Protein AF-A0A918KTM0-F1 (afdb_monomer_lite)

pLDDT: mean 91.76, std 7.94, range [60.59, 96.94]

Foldseek 3Di:
DLWDFCQVPCQVVDDPPDHDDPPGTDIDDDPVNVVVVVVVDDDD

Sequence (44 aa):
MIGTDRTAELDGLLPPDAARADYERIVVISRDTLLRAKKDIPDE

Radius of gyration: 13.65 Å; chains: 1; bounding box: 27×22×34 Å

Organism: NCBI:t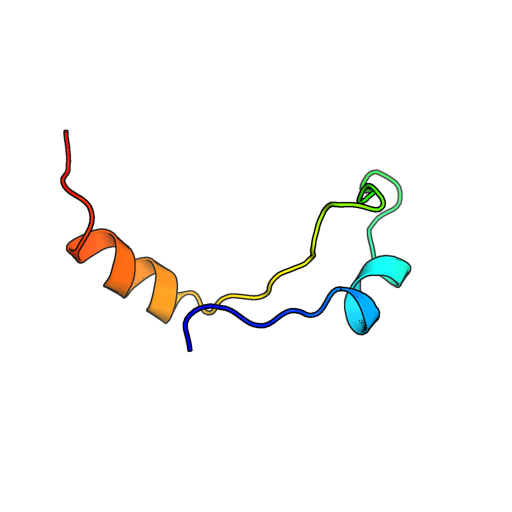xid152141

Secondary structure (DSSP, 8-state):
---EE-HHHHGGG--TT----TT---EE--HHHHHHHGGGS---

Structure (mmCIF, N/CA/C/O backbone):
data_AF-A0A918KTM0-F1
#
_entry.id   AF-A0A918KTM0-F1
#
loop_
_atom_site.group_PDB
_atom_site.id
_atom_site.type_symbol
_atom_site.label_atom_id
_atom_site.label_alt_id
_atom_site.label_comp_id
_atom_site.label_asym_id
_atom_site.label_entity_id
_atom_site.label_seq_id
_atom_site.pdbx_PDB_ins_code
_atom_site.Cartn_x
_atom_site.Cartn_y
_atom_site.Cartn_z
_atom_site.occupancy
_atom_site.B_iso_or_equiv
_atom_site.auth_seq_id
_atom_site.auth_comp_id
_atom_site.auth_asym_id
_atom_site.auth_atom_id
_atom_site.pdbx_PDB_model_num
ATOM 1 N N . MET A 1 1 ? 2.172 -2.436 15.707 1.00 60.59 1 MET A N 1
ATOM 2 C CA . MET A 1 1 ? 2.751 -2.180 14.370 1.00 60.59 1 MET A CA 1
ATOM 3 C C . MET A 1 1 ? 1.947 -1.050 13.745 1.00 60.59 1 MET A C 1
ATOM 5 O O . MET A 1 1 ? 0.735 -1.187 13.686 1.00 60.59 1 MET A O 1
ATOM 9 N N . ILE A 1 2 ? 2.583 0.073 13.399 1.00 72.44 2 ILE A N 1
ATOM 10 C CA . ILE A 1 2 ? 1.916 1.308 12.920 1.00 72.44 2 ILE A CA 1
ATOM 11 C C . ILE A 1 2 ? 1.781 1.311 11.377 1.00 72.44 2 ILE A C 1
ATOM 13 O O . ILE A 1 2 ? 0.946 2.006 10.818 1.00 72.44 2 ILE A O 1
ATOM 17 N N . GLY A 1 3 ? 2.540 0.441 10.705 1.00 84.88 3 GLY A N 1
ATOM 18 C CA . GLY A 1 3 ? 2.561 0.172 9.267 1.00 84.88 3 GLY A CA 1
ATOM 19 C C . GLY A 1 3 ? 3.919 -0.424 8.907 1.00 84.88 3 GLY A C 1
ATOM 20 O O . GLY A 1 3 ? 4.873 -0.272 9.674 1.00 84.88 3 GLY A O 1
ATOM 21 N N . THR A 1 4 ? 4.020 -1.171 7.813 1.00 94.75 4 THR A N 1
ATOM 22 C CA . THR A 1 4 ? 5.298 -1.735 7.357 1.00 94.75 4 THR A CA 1
ATOM 23 C C . THR A 1 4 ? 5.569 -1.316 5.927 1.00 94.75 4 THR A C 1
ATOM 25 O O . THR A 1 4 ? 4.760 -1.587 5.043 1.00 94.75 4 THR A O 1
ATOM 28 N N . ASP A 1 5 ? 6.705 -0.653 5.716 1.00 9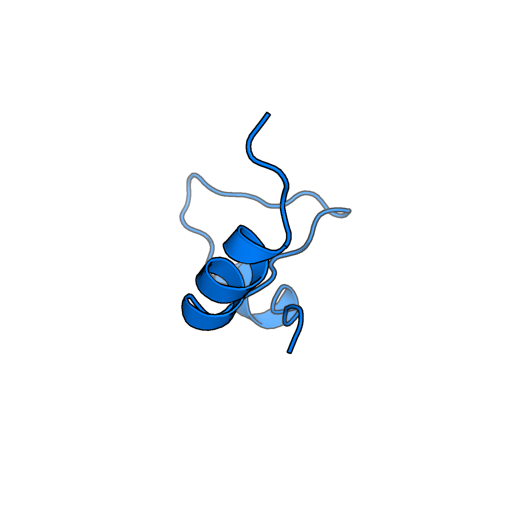5.94 5 ASP A N 1
ATOM 29 C CA . ASP A 1 5 ? 7.191 -0.337 4.377 1.00 95.94 5 ASP A CA 1
ATOM 30 C C . ASP A 1 5 ? 7.484 -1.642 3.626 1.00 95.94 5 ASP A C 1
ATOM 32 O O . ASP A 1 5 ? 8.214 -2.516 4.108 1.00 95.94 5 ASP A O 1
ATOM 36 N N . ARG A 1 6 ? 6.849 -1.776 2.466 1.00 96.25 6 ARG A N 1
ATOM 37 C CA . ARG A 1 6 ? 6.962 -2.903 1.541 1.00 96.25 6 ARG A CA 1
ATOM 38 C C . ARG A 1 6 ? 7.227 -2.427 0.115 1.00 96.25 6 ARG A C 1
ATOM 40 O O . ARG A 1 6 ? 6.999 -3.175 -0.829 1.00 96.25 6 ARG A O 1
ATOM 47 N N . THR A 1 7 ? 7.743 -1.209 -0.049 1.00 96.50 7 THR A N 1
ATOM 48 C CA . THR A 1 7 ? 7.991 -0.606 -1.366 1.00 96.50 7 TH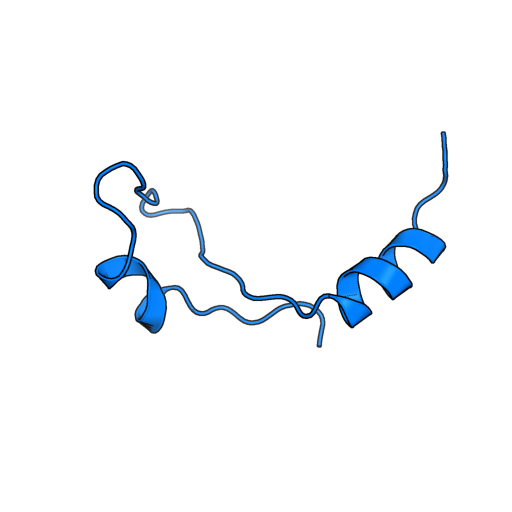R A CA 1
ATOM 49 C C . THR A 1 7 ? 8.885 -1.502 -2.222 1.00 96.50 7 THR A C 1
ATOM 51 O O . THR A 1 7 ? 8.492 -1.872 -3.317 1.00 96.50 7 THR A O 1
ATOM 54 N N . ALA A 1 8 ? 10.022 -1.966 -1.694 1.00 96.00 8 ALA A N 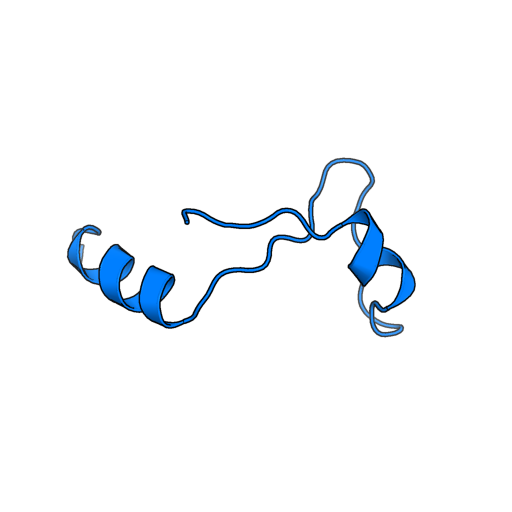1
ATOM 55 C CA . ALA A 1 8 ? 10.947 -2.824 -2.444 1.00 96.00 8 ALA A CA 1
ATOM 56 C C . ALA A 1 8 ? 10.346 -4.171 -2.904 1.00 96.00 8 ALA A C 1
ATOM 58 O O . ALA A 1 8 ? 10.832 -4.757 -3.864 1.00 96.00 8 ALA A O 1
ATOM 59 N N . GLU A 1 9 ? 9.320 -4.672 -2.212 1.00 96.25 9 GLU A N 1
ATOM 60 C CA . GLU A 1 9 ? 8.663 -5.946 -2.527 1.00 96.25 9 GLU A CA 1
ATOM 61 C C . GLU A 1 9 ? 7.515 -5.764 -3.528 1.00 96.25 9 GLU A C 1
ATOM 63 O O . GLU A 1 9 ? 7.321 -6.600 -4.406 1.00 96.25 9 GLU A O 1
ATOM 68 N N . LEU A 1 10 ? 6.749 -4.678 -3.394 1.00 96.50 10 LEU A N 1
ATOM 69 C CA . LEU A 1 10 ? 5.472 -4.504 -4.087 1.00 96.50 10 LEU A CA 1
ATOM 70 C C . LEU A 1 10 ? 5.537 -3.575 -5.301 1.00 96.50 10 LEU A C 1
ATOM 72 O O . LEU A 1 10 ? 4.651 -3.654 -6.144 1.00 96.50 10 LEU A O 1
ATOM 76 N N . ASP A 1 11 ? 6.561 -2.726 -5.417 1.00 95.50 11 ASP A N 1
ATOM 77 C CA . ASP A 1 11 ? 6.687 -1.756 -6.517 1.00 95.50 11 ASP A CA 1
ATOM 78 C C . ASP A 1 11 ? 6.696 -2.447 -7.893 1.00 95.50 11 ASP A C 1
ATOM 80 O O . ASP A 1 11 ? 5.962 -2.062 -8.797 1.00 95.50 11 ASP A O 1
ATOM 84 N N . GLY A 1 12 ? 7.419 -3.566 -8.017 1.00 95.06 12 GLY A N 1
ATOM 85 C CA . GLY A 1 12 ? 7.438 -4.386 -9.236 1.00 95.06 12 GLY A CA 1
ATOM 86 C C . GLY A 1 12 ? 6.199 -5.266 -9.454 1.00 95.06 12 GLY A C 1
ATOM 87 O O . GLY A 1 12 ? 6.128 -5.971 -10.459 1.00 95.06 12 GLY A O 1
ATOM 88 N N . LEU A 1 13 ? 5.248 -5.266 -8.516 1.00 96.94 13 LEU A N 1
ATOM 89 C CA . LEU A 1 13 ? 4.007 -6.047 -8.567 1.00 96.94 13 LEU A CA 1
ATOM 90 C C . LEU A 1 13 ? 2.768 -5.164 -8.760 1.00 96.94 13 LEU A C 1
ATOM 92 O O . LEU A 1 13 ? 1.644 -5.671 -8.719 1.00 96.94 13 LEU A O 1
ATOM 96 N N . LEU A 1 14 ? 2.958 -3.855 -8.941 1.00 94.75 14 LEU A N 1
ATOM 97 C CA . LEU A 1 14 ? 1.859 -2.940 -9.198 1.00 94.75 14 LEU A CA 1
ATOM 98 C C . LEU A 1 14 ? 1.127 -3.332 -10.494 1.00 94.75 14 LEU A C 1
ATOM 100 O O . LEU A 1 14 ? 1.763 -3.739 -11.472 1.00 94.75 14 LEU A O 1
ATOM 104 N N . PRO A 1 15 ? -0.215 -3.242 -10.516 1.00 96.00 15 PRO A N 1
ATOM 105 C CA . PRO A 1 15 ? -0.972 -3.463 -11.736 1.00 96.00 15 PRO A CA 1
ATOM 106 C C . PRO A 1 15 ? -0.611 -2.407 -12.797 1.00 96.00 15 PRO A C 1
ATOM 108 O O . PRO A 1 15 ? -0.097 -1.343 -12.458 1.00 96.00 15 PRO A O 1
ATOM 111 N N . PRO A 1 16 ? -0.894 -2.664 -14.086 1.00 95.88 16 PRO A N 1
ATOM 112 C CA . PRO A 1 16 ? -0.455 -1.794 -15.181 1.00 95.88 16 PRO A CA 1
ATOM 113 C C . PRO A 1 16 ? -0.962 -0.345 -15.122 1.00 95.88 16 PRO A C 1
ATOM 115 O O . PRO A 1 16 ? -0.395 0.530 -15.771 1.00 95.88 16 PRO A O 1
ATOM 118 N N . ASP A 1 17 ? -2.048 -0.096 -14.395 1.00 96.38 17 ASP A N 1
ATOM 119 C CA . ASP A 1 17 ? -2.680 1.209 -14.204 1.00 96.38 17 ASP A CA 1
ATOM 120 C C . ASP A 1 17 ? -2.268 1.902 -12.894 1.00 96.38 17 ASP A C 1
ATOM 122 O O . ASP A 1 17 ? -2.740 3.003 -12.608 1.00 96.38 17 ASP A O 1
ATOM 126 N N . ALA A 1 18 ? -1.368 1.292 -12.116 1.00 95.62 18 ALA A N 1
ATOM 127 C CA . ALA A 1 18 ? -0.828 1.857 -10.892 1.00 95.62 18 ALA A CA 1
ATOM 128 C C . ALA A 1 18 ? 0.672 2.122 -11.025 1.00 95.62 18 ALA A C 1
ATOM 130 O O . ALA A 1 18 ? 1.448 1.299 -11.503 1.00 95.62 18 ALA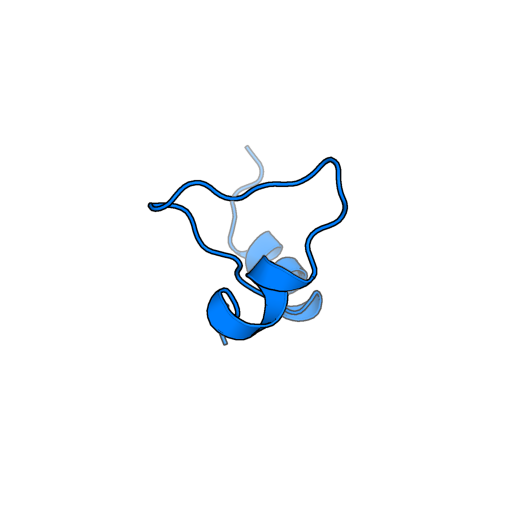 A O 1
ATOM 131 N N . ALA A 1 19 ? 1.086 3.281 -10.532 1.00 94.50 19 ALA A N 1
ATOM 132 C CA . ALA A 1 19 ? 2.481 3.645 -10.391 1.00 94.50 19 ALA A CA 1
ATOM 133 C C . ALA A 1 19 ? 2.659 4.421 -9.090 1.00 94.50 19 ALA A C 1
ATOM 135 O O . ALA A 1 19 ? 1.712 4.990 -8.545 1.00 94.50 19 ALA A O 1
ATOM 136 N N . ARG A 1 20 ? 3.895 4.435 -8.613 1.00 95.25 20 ARG A N 1
ATOM 137 C CA . ARG A 1 20 ? 4.322 5.133 -7.410 1.00 95.25 20 ARG A CA 1
ATOM 138 C C . ARG A 1 20 ? 5.434 6.096 -7.817 1.00 95.25 20 ARG A C 1
ATOM 140 O O . ARG A 1 20 ? 6.360 5.701 -8.519 1.00 95.25 20 ARG A O 1
ATOM 147 N N . ALA A 1 21 ? 5.349 7.358 -7.412 1.00 96.25 21 ALA A N 1
ATOM 148 C CA . ALA A 1 21 ? 6.413 8.329 -7.665 1.00 96.25 21 ALA A CA 1
ATOM 149 C C . ALA A 1 21 ? 7.634 8.061 -6.769 1.00 96.25 21 ALA A C 1
ATOM 151 O O . ALA A 1 21 ? 7.502 7.506 -5.679 1.00 96.25 21 ALA A O 1
ATOM 152 N N . ASP A 1 22 ? 8.820 8.541 -7.153 1.00 93.88 22 ASP A N 1
ATOM 153 C CA . ASP A 1 22 ? 10.084 8.284 -6.436 1.00 93.88 22 ASP A CA 1
ATOM 154 C C . ASP A 1 22 ? 10.101 8.719 -4.959 1.00 93.88 22 ASP A C 1
ATOM 156 O O . ASP A 1 22 ? 10.931 8.239 -4.182 1.00 93.88 22 ASP A O 1
ATOM 160 N N . TYR A 1 23 ? 9.184 9.597 -4.545 1.00 94.81 23 TYR A N 1
ATOM 161 C CA . TYR A 1 23 ? 9.049 10.090 -3.170 1.00 94.81 23 TYR A CA 1
ATOM 162 C C . TYR A 1 23 ? 7.906 9.441 -2.368 1.00 94.81 23 TYR A C 1
ATOM 164 O O . TYR A 1 23 ? 7.780 9.691 -1.170 1.00 94.81 23 TYR A O 1
ATOM 172 N N . GLU A 1 24 ? 7.065 8.617 -2.989 1.00 96.94 24 GLU A N 1
ATOM 173 C CA . GLU A 1 24 ? 5.929 7.955 -2.327 1.00 96.94 24 GLU A CA 1
ATOM 174 C C . GLU A 1 24 ? 6.372 6.645 -1.649 1.00 96.94 24 GLU A C 1
ATOM 176 O O . GLU A 1 24 ? 7.528 6.270 -1.757 1.00 96.94 24 GLU A O 1
ATOM 181 N N . ARG A 1 25 ? 5.534 5.909 -0.917 1.00 95.69 25 ARG A N 1
ATOM 182 C CA . ARG A 1 25 ? 5.913 4.586 -0.368 1.00 95.69 25 ARG A CA 1
ATOM 183 C C . ARG A 1 25 ? 4.720 3.650 -0.371 1.00 95.69 25 ARG A C 1
ATOM 185 O O . ARG A 1 25 ? 3.602 4.092 -0.120 1.00 95.69 25 ARG A O 1
ATOM 192 N N . ILE A 1 26 ? 4.966 2.359 -0.575 1.00 95.88 26 ILE A N 1
ATOM 193 C CA . ILE A 1 26 ? 3.938 1.326 -0.424 1.00 95.88 26 ILE A CA 1
ATOM 194 C C . ILE A 1 26 ? 4.021 0.783 1.002 1.00 95.88 26 ILE A C 1
ATOM 196 O O . ILE A 1 26 ? 4.989 0.120 1.378 1.00 95.88 26 ILE A O 1
ATOM 200 N N . VAL A 1 27 ? 3.000 1.076 1.808 1.00 95.69 27 VAL A N 1
ATOM 201 C CA . VAL A 1 27 ? 2.928 0.665 3.215 1.00 95.69 27 VAL A CA 1
ATOM 202 C C . VAL A 1 27 ? 1.775 -0.309 3.406 1.00 95.69 27 VAL A C 1
ATOM 204 O O . VAL A 1 27 ? 0.630 -0.007 3.080 1.00 95.69 27 VAL A O 1
ATOM 207 N N . VAL A 1 28 ? 2.070 -1.469 3.987 1.00 94.62 28 VAL A N 1
ATOM 208 C CA . VAL A 1 28 ? 1.058 -2.464 4.346 1.00 94.62 28 VAL A CA 1
ATOM 209 C C . VAL A 1 28 ? 0.661 -2.276 5.805 1.00 94.62 28 VAL A C 1
ATOM 211 O O . VAL A 1 28 ? 1.506 -2.214 6.703 1.00 94.62 28 VAL A O 1
ATOM 214 N N . ILE A 1 29 ? -0.646 -2.202 6.042 1.00 93.81 29 ILE A N 1
ATOM 215 C CA . ILE A 1 29 ? -1.249 -2.097 7.369 1.00 93.81 29 ILE A CA 1
ATOM 216 C C . ILE A 1 29 ? -2.297 -3.197 7.530 1.00 93.81 29 ILE A C 1
ATOM 218 O O . ILE A 1 29 ? -3.068 -3.491 6.619 1.00 93.81 29 ILE A O 1
ATOM 222 N N . SER A 1 30 ? -2.342 -3.799 8.720 1.00 93.81 30 SER A N 1
ATOM 223 C CA . SER A 1 30 ? -3.384 -4.770 9.044 1.00 93.81 30 SER A CA 1
ATOM 224 C C . SER A 1 30 ? -4.735 -4.082 9.249 1.00 93.81 30 SER A C 1
ATOM 226 O O . SER A 1 30 ? -4.820 -2.994 9.823 1.00 93.81 30 SER A O 1
ATOM 228 N N . ARG A 1 31 ? -5.821 -4.754 8.861 1.00 94.31 31 ARG A N 1
ATOM 229 C CA . ARG A 1 31 ? -7.183 -4.253 9.093 1.00 94.31 31 ARG A CA 1
ATOM 230 C C . ARG A 1 31 ? -7.458 -3.955 10.571 1.00 94.31 31 ARG A C 1
ATOM 232 O O . ARG A 1 31 ? -8.094 -2.955 10.880 1.00 94.31 31 ARG A O 1
ATOM 239 N N . ASP A 1 32 ? -6.992 -4.814 11.476 1.00 93.44 32 ASP A N 1
ATOM 240 C CA . ASP A 1 32 ? -7.165 -4.642 12.924 1.00 93.44 32 ASP A CA 1
ATOM 241 C C . ASP A 1 32 ? -6.533 -3.332 13.422 1.00 93.44 32 ASP A C 1
ATOM 243 O O . ASP A 1 32 ? -7.158 -2.610 14.198 1.00 93.44 32 ASP A O 1
ATOM 247 N N . THR A 1 33 ? -5.361 -2.966 12.892 1.00 92.81 33 THR A N 1
ATOM 248 C CA . THR A 1 33 ? -4.722 -1.675 13.177 1.00 92.81 33 THR A CA 1
ATOM 249 C C . THR A 1 33 ? -5.629 -0.504 12.797 1.00 92.81 33 THR A C 1
ATOM 251 O O . THR A 1 33 ? -5.835 0.379 13.625 1.00 92.81 33 THR A O 1
ATOM 254 N N . LEU A 1 34 ? -6.217 -0.509 11.594 1.00 92.12 34 LEU A N 1
ATOM 255 C CA . LEU A 1 34 ? -7.115 0.566 11.146 1.00 92.12 34 LEU A CA 1
ATOM 256 C C . LEU A 1 34 ? -8.381 0.659 12.004 1.00 92.12 34 LEU A C 1
ATOM 258 O O . LEU A 1 34 ? -8.821 1.751 12.351 1.00 92.12 34 LEU A O 1
ATOM 262 N N . LEU A 1 35 ? -8.959 -0.485 12.377 1.00 92.94 35 LEU A N 1
ATOM 263 C CA . LEU A 1 35 ? -10.159 -0.519 13.214 1.00 92.94 35 LEU A CA 1
ATOM 264 C C . LEU A 1 35 ? -9.914 0.003 14.629 1.00 92.94 35 LEU A C 1
ATOM 266 O O . LEU A 1 35 ? -10.803 0.628 15.204 1.00 92.94 35 LEU A O 1
ATOM 270 N N . ARG A 1 36 ? -8.736 -0.271 15.199 1.00 91.25 36 ARG A N 1
ATOM 271 C CA . ARG A 1 36 ? -8.342 0.289 16.496 1.00 91.25 36 ARG A CA 1
ATOM 272 C C . ARG A 1 36 ? -8.092 1.786 16.375 1.00 91.25 36 ARG A C 1
ATOM 274 O O . ARG A 1 36 ? -8.687 2.529 17.141 1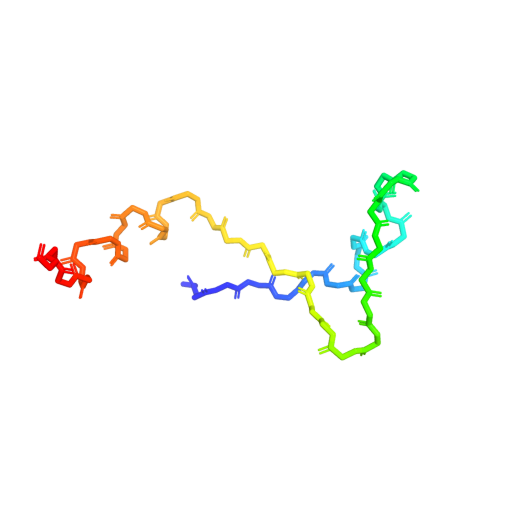.00 91.25 36 ARG A O 1
ATOM 281 N N . ALA A 1 37 ? -7.325 2.203 15.365 1.00 91.00 37 ALA A N 1
ATOM 282 C CA . ALA A 1 37 ? -7.006 3.608 15.120 1.00 91.00 37 ALA A CA 1
ATOM 283 C C . ALA A 1 37 ? -8.259 4.470 14.921 1.00 91.00 37 ALA A C 1
ATOM 285 O O . ALA A 1 37 ? -8.303 5.590 15.410 1.00 91.00 37 ALA A O 1
ATOM 286 N N . LYS A 1 38 ? -9.310 3.938 14.279 1.00 90.12 38 LYS A N 1
ATOM 287 C CA . LYS A 1 38 ? -10.587 4.651 14.127 1.00 90.12 38 LYS A CA 1
ATOM 288 C C . LYS A 1 38 ? -11.158 5.145 15.465 1.00 90.12 38 LYS A C 1
ATOM 290 O O . LYS A 1 38 ? -11.773 6.197 15.487 1.00 90.12 38 LYS A O 1
ATOM 295 N N . LYS A 1 39 ? -10.964 4.412 16.567 1.00 91.19 39 LYS A N 1
ATOM 296 C CA . LYS A 1 39 ? -11.478 4.809 17.892 1.00 91.19 39 LYS A CA 1
ATOM 297 C C . LYS A 1 39 ? -10.758 6.023 18.480 1.00 91.19 39 LYS A C 1
ATOM 299 O O . LYS A 1 39 ? -11.311 6.669 19.361 1.00 91.19 39 LYS A O 1
ATOM 304 N N . ASP A 1 40 ? -9.541 6.288 18.016 1.00 89.38 40 ASP A N 1
ATOM 305 C CA . ASP A 1 40 ? -8.692 7.375 18.500 1.00 89.38 40 ASP A CA 1
ATOM 306 C C . ASP A 1 40 ? -8.863 8.657 17.659 1.00 89.38 40 ASP A C 1
ATOM 308 O O . ASP A 1 40 ? -8.330 9.706 18.020 1.00 89.38 40 ASP A O 1
ATOM 312 N N . ILE A 1 41 ? -9.594 8.586 16.538 1.00 87.81 41 ILE A N 1
ATOM 313 C CA . ILE A 1 41 ? -9.886 9.723 15.657 1.00 87.81 41 ILE A CA 1
ATOM 314 C C . ILE A 1 41 ? -11.243 10.310 16.076 1.00 87.81 41 ILE A C 1
ATOM 316 O O . ILE A 1 41 ? -12.219 9.562 16.119 1.00 87.81 41 ILE A O 1
ATOM 320 N N . PRO A 1 42 ? -11.336 11.616 16.386 1.00 89.44 42 PRO A N 1
ATOM 321 C CA . PRO A 1 42 ? -12.616 12.264 16.647 1.00 89.44 42 PRO A CA 1
ATOM 322 C C . PRO A 1 42 ? -13.530 12.163 15.422 1.00 89.44 42 PRO A C 1
ATOM 324 O O . PRO A 1 42 ? -13.103 12.473 14.310 1.00 89.44 42 PRO A O 1
ATOM 327 N N . ASP A 1 43 ? -14.779 11.752 15.632 1.00 81.25 43 ASP A N 1
ATOM 328 C CA . ASP A 1 43 ? -15.833 11.945 14.639 1.00 81.25 43 ASP A CA 1
ATOM 329 C C . ASP A 1 43 ? -16.193 13.445 14.685 1.00 81.25 43 ASP A C 1
ATOM 331 O O . ASP A 1 43 ? -16.728 13.906 15.695 1.00 81.25 43 ASP A O 1
ATOM 335 N N . GLU A 1 44 ? -15.789 14.223 13.671 1.00 63.06 44 GLU A N 1
ATOM 336 C CA . GLU A 1 44 ? -16.204 15.635 13.516 1.00 63.06 44 GLU A CA 1
ATOM 337 C C . GLU A 1 44 ? -17.732 15.801 13.517 1.00 63.06 44 GLU A C 1
ATOM 339 O O . GLU A 1 44 ? -18.436 14.946 12.925 1.00 63.06 44 GLU A O 1
#